Protein AF-A0A8T3RJN0-F1 (afdb_monomer)

pLDDT: mean 87.77, std 10.63, range [46.66, 97.25]

Sequence (116 aa):
MLMWTGLLFQIVLPLVIIIYTTYIFVVYPASFVFGVLLFIYSFYVLITVLFFLEYIVLVSERPREDLRFAWCLPLFPLLAFASRVWCGVAGLSEMLLKSHLDSSMAPWWVLRKTKF

Structure (mmCIF, N/CA/C/O backbone):
data_AF-A0A8T3RJN0-F1
#
_entry.id   AF-A0A8T3RJN0-F1
#
loop_
_atom_site.group_PDB
_atom_site.id
_atom_site.type_symbol
_atom_site.label_atom_id
_atom_site.label_alt_id
_atom_site.label_comp_id
_atom_site.label_asym_id
_atom_site.label_entity_id
_atom_site.label_seq_id
_atom_site.pdbx_PDB_ins_code
_atom_site.Cartn_x
_atom_site.Cartn_y
_atom_site.Cartn_z
_atom_site.occupancy
_atom_site.B_iso_or_equiv
_atom_site.auth_seq_id
_atom_site.auth_comp_id
_atom_site.auth_asym_id
_atom_site.auth_atom_id
_atom_site.pdbx_PDB_model_num
ATOM 1 N N . MET A 1 1 ? 10.505 -17.443 13.473 1.00 61.31 1 MET A N 1
ATOM 2 C CA . MET A 1 1 ? 9.551 -16.317 13.339 1.00 61.31 1 MET A CA 1
ATOM 3 C C . MET A 1 1 ? 10.198 -15.092 12.695 1.00 61.31 1 MET A C 1
ATOM 5 O O . MET A 1 1 ? 9.723 -14.699 11.644 1.00 61.31 1 MET A O 1
ATOM 9 N N . LEU A 1 2 ? 11.317 -14.566 13.215 1.00 69.94 2 LEU A N 1
ATOM 10 C CA . LEU A 1 2 ? 11.962 -13.335 12.713 1.00 69.94 2 LEU A CA 1
ATOM 11 C C . LEU A 1 2 ? 12.378 -13.368 11.224 1.00 69.94 2 LEU A C 1
ATOM 13 O O . LEU A 1 2 ? 12.174 -12.394 10.506 1.00 69.94 2 LEU A O 1
ATOM 17 N N . MET A 1 3 ? 12.888 -14.502 10.729 1.00 67.75 3 MET A N 1
ATOM 18 C CA . MET A 1 3 ? 13.204 -14.659 9.299 1.00 67.75 3 MET A CA 1
ATOM 19 C C . MET A 1 3 ? 11.960 -14.714 8.405 1.00 67.75 3 MET A C 1
ATOM 21 O O . MET A 1 3 ? 11.980 -14.198 7.295 1.00 67.75 3 MET A O 1
ATOM 25 N N . TRP A 1 4 ? 10.874 -15.322 8.885 1.00 64.38 4 TRP A N 1
ATOM 26 C CA . TRP A 1 4 ? 9.654 -15.479 8.100 1.00 64.38 4 TRP A CA 1
ATOM 27 C C . TRP A 1 4 ? 8.865 -14.170 8.082 1.00 64.38 4 TRP A C 1
ATOM 29 O O . TRP A 1 4 ? 8.777 -13.522 7.050 1.00 64.38 4 TRP A O 1
ATOM 39 N N . THR A 1 5 ? 8.361 -13.713 9.228 1.00 73.62 5 THR A N 1
ATOM 40 C CA . THR A 1 5 ? 7.481 -12.535 9.304 1.00 73.62 5 THR A CA 1
ATOM 41 C C . THR A 1 5 ? 8.222 -11.203 9.254 1.00 73.62 5 THR A C 1
ATOM 43 O O . THR A 1 5 ? 7.647 -10.210 8.819 1.00 73.62 5 THR A O 1
ATOM 46 N N . GLY A 1 6 ? 9.479 -11.165 9.698 1.00 70.50 6 GLY A N 1
ATOM 47 C CA . GLY A 1 6 ? 10.316 -9.971 9.630 1.00 70.50 6 GLY A CA 1
ATOM 48 C C . GLY A 1 6 ? 10.916 -9.818 8.239 1.00 70.50 6 GLY A C 1
ATOM 49 O O . GLY A 1 6 ? 10.448 -9.017 7.438 1.00 70.50 6 GLY A O 1
ATOM 50 N N . LEU A 1 7 ? 11.925 -10.630 7.923 1.00 75.94 7 LEU A N 1
ATOM 51 C CA . LEU A 1 7 ? 12.722 -10.450 6.706 1.00 75.94 7 LEU A CA 1
ATOM 52 C C . LEU A 1 7 ? 11.891 -10.580 5.413 1.00 75.94 7 LEU A C 1
ATOM 54 O O . LEU A 1 7 ? 11.906 -9.679 4.576 1.00 75.94 7 LEU A O 1
ATOM 58 N N . LEU A 1 8 ? 11.135 -11.670 5.239 1.00 76.81 8 LEU A N 1
ATOM 59 C CA . LEU A 1 8 ? 10.411 -11.903 3.980 1.00 76.81 8 LEU A CA 1
ATOM 60 C C . LEU A 1 8 ? 9.207 -10.962 3.819 1.00 76.81 8 LEU A C 1
ATOM 62 O O . LEU A 1 8 ? 9.046 -10.326 2.778 1.00 76.81 8 LEU A O 1
ATOM 66 N N . PHE A 1 9 ? 8.369 -10.824 4.848 1.00 77.44 9 PHE A N 1
ATOM 67 C CA . PHE A 1 9 ? 7.136 -10.039 4.721 1.00 77.44 9 PHE A CA 1
ATOM 68 C C . PHE A 1 9 ? 7.338 -8.519 4.812 1.00 77.44 9 PHE A C 1
ATOM 70 O O . PHE A 1 9 ? 6.512 -7.775 4.275 1.00 77.44 9 PHE A O 1
ATOM 77 N N . GLN A 1 10 ? 8.393 -8.040 5.482 1.00 80.56 10 GLN A 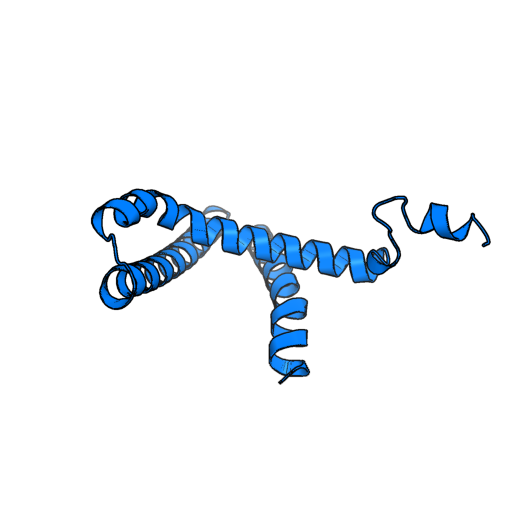N 1
ATOM 78 C CA . GLN A 1 10 ? 8.619 -6.598 5.663 1.00 80.56 10 GLN A CA 1
ATOM 79 C C . GLN A 1 10 ? 9.654 -6.027 4.695 1.00 80.56 10 GLN A C 1
ATOM 81 O O . GLN A 1 10 ? 9.539 -4.856 4.359 1.00 80.56 10 GLN A O 1
ATOM 86 N N . ILE A 1 11 ? 10.615 -6.825 4.210 1.00 82.25 11 ILE A N 1
ATOM 87 C CA . ILE A 1 11 ? 11.652 -6.343 3.279 1.00 82.25 11 ILE A CA 1
ATOM 88 C C . ILE A 1 11 ? 11.390 -6.852 1.860 1.00 82.25 11 ILE A C 1
ATOM 90 O O . ILE A 1 11 ? 11.322 -6.058 0.924 1.00 82.25 11 ILE A O 1
ATOM 94 N N . VAL A 1 12 ? 11.194 -8.162 1.679 1.00 87.81 12 VAL A N 1
ATOM 95 C CA . VAL A 1 12 ? 11.069 -8.744 0.330 1.00 87.81 12 VAL A CA 1
ATOM 96 C C . VAL A 1 12 ? 9.737 -8.377 -0.327 1.00 87.81 12 VAL A C 1
ATOM 98 O O . VAL A 1 12 ? 9.726 -7.930 -1.472 1.00 87.81 12 VAL A O 1
ATOM 101 N N . LEU A 1 13 ? 8.610 -8.510 0.381 1.00 89.56 13 LEU A N 1
ATOM 102 C CA . LEU A 1 13 ? 7.287 -8.240 -0.201 1.00 89.56 13 LE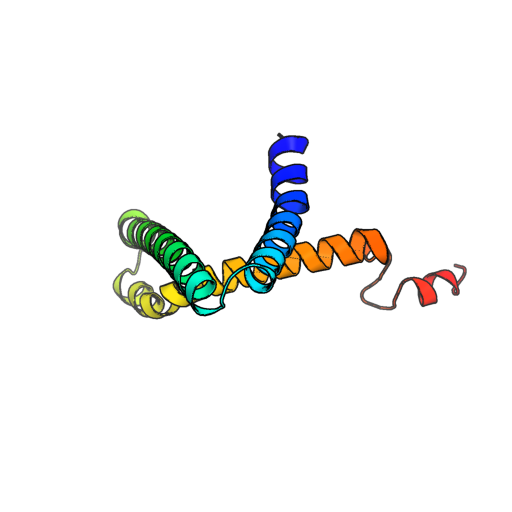U A CA 1
ATOM 103 C C . LEU A 1 13 ? 7.113 -6.817 -0.758 1.00 89.56 13 LEU A C 1
ATOM 105 O O . LEU A 1 13 ? 6.634 -6.706 -1.885 1.00 89.56 13 LEU A O 1
ATOM 109 N N . PRO A 1 14 ? 7.489 -5.730 -0.054 1.00 90.75 14 PRO A N 1
ATOM 110 C CA . PRO A 1 14 ? 7.392 -4.379 -0.613 1.00 90.75 14 PRO A CA 1
ATOM 111 C C . PRO A 1 14 ? 8.154 -4.207 -1.930 1.00 90.75 14 PRO A C 1
ATOM 113 O O . PRO A 1 14 ? 7.632 -3.602 -2.865 1.00 90.75 14 PRO A O 1
ATOM 116 N N . LEU A 1 15 ? 9.353 -4.789 -2.034 1.00 91.06 15 LEU A N 1
ATOM 117 C CA . LEU A 1 15 ? 10.155 -4.744 -3.258 1.00 91.06 15 LEU A CA 1
ATOM 118 C C . LEU A 1 15 ? 9.489 -5.528 -4.390 1.00 91.06 15 LEU A C 1
ATOM 120 O O . LEU A 1 15 ? 9.384 -5.025 -5.507 1.00 91.06 15 LEU A O 1
ATOM 124 N N . VAL A 1 16 ? 8.983 -6.729 -4.095 1.00 92.44 16 VAL A N 1
ATOM 125 C CA . VAL A 1 16 ? 8.247 -7.549 -5.069 1.00 92.44 16 VAL A CA 1
ATOM 126 C C . VAL A 1 16 ? 7.010 -6.812 -5.577 1.00 92.44 16 VAL A C 1
ATOM 128 O O . VAL A 1 16 ? 6.777 -6.796 -6.782 1.00 92.44 16 VAL A O 1
ATOM 131 N N . ILE A 1 17 ? 6.250 -6.159 -4.692 1.00 92.38 17 ILE A N 1
ATOM 132 C CA . ILE A 1 17 ? 5.063 -5.377 -5.063 1.00 92.38 17 ILE A CA 1
ATOM 133 C C . ILE A 1 17 ? 5.441 -4.257 -6.039 1.00 92.38 17 ILE A C 1
ATOM 135 O O . ILE A 1 17 ? 4.783 -4.111 -7.068 1.00 92.38 17 ILE A O 1
ATOM 139 N N . ILE A 1 18 ? 6.506 -3.498 -5.761 1.00 93.12 18 ILE A N 1
ATOM 140 C CA . ILE A 1 18 ? 6.961 -2.408 -6.639 1.00 93.12 18 ILE A CA 1
ATOM 141 C C . ILE A 1 18 ? 7.397 -2.951 -8.004 1.00 93.12 18 ILE A C 1
ATOM 143 O O . ILE A 1 18 ? 6.951 -2.444 -9.037 1.00 93.12 18 ILE A O 1
ATOM 147 N N . ILE A 1 19 ? 8.233 -3.994 -8.020 1.00 94.50 19 ILE A N 1
ATOM 148 C CA . ILE A 1 19 ? 8.769 -4.582 -9.256 1.00 94.50 19 ILE A CA 1
ATOM 149 C C . ILE A 1 19 ? 7.634 -5.152 -10.106 1.00 94.50 19 ILE A C 1
ATOM 151 O O . ILE A 1 19 ? 7.527 -4.818 -11.283 1.00 94.50 19 ILE A O 1
ATOM 155 N N . TYR A 1 20 ? 6.766 -5.972 -9.513 1.00 93.88 20 TYR A N 1
ATOM 156 C CA . TYR A 1 20 ? 5.654 -6.602 -10.220 1.00 93.88 20 TYR A CA 1
ATOM 157 C C . TYR A 1 20 ? 4.671 -5.567 -10.766 1.00 93.88 20 TYR A C 1
ATOM 159 O O . TYR A 1 20 ? 4.306 -5.635 -11.937 1.00 93.88 20 TYR A O 1
ATOM 167 N N . THR A 1 21 ? 4.287 -4.579 -9.949 1.00 92.88 21 THR A N 1
ATOM 168 C CA . THR A 1 21 ? 3.361 -3.524 -10.383 1.00 92.88 21 THR A CA 1
ATOM 169 C C . THR A 1 21 ? 3.960 -2.739 -11.547 1.00 92.88 21 THR A C 1
ATOM 171 O O . THR A 1 21 ? 3.295 -2.529 -12.554 1.00 92.88 21 THR A O 1
ATOM 174 N N . THR A 1 22 ? 5.241 -2.373 -11.471 1.00 94.56 22 THR A N 1
ATOM 175 C CA . THR A 1 22 ? 5.920 -1.674 -12.574 1.00 94.56 22 THR A CA 1
ATOM 176 C C . THR A 1 22 ? 5.990 -2.546 -13.830 1.00 94.56 22 THR A C 1
ATOM 178 O O . THR A 1 22 ? 5.704 -2.076 -14.928 1.00 94.56 22 THR A O 1
ATOM 181 N N . TYR A 1 23 ? 6.309 -3.832 -13.678 1.00 96.31 23 TYR A N 1
ATOM 182 C CA . TYR A 1 23 ? 6.419 -4.783 -14.784 1.00 96.31 23 TYR A CA 1
ATOM 183 C C . TYR A 1 23 ? 5.104 -4.945 -15.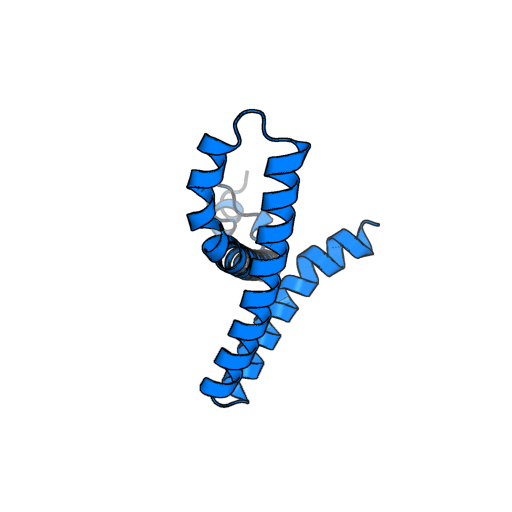556 1.00 96.31 23 TYR A C 1
ATOM 185 O O . TYR A 1 23 ? 5.105 -4.880 -16.786 1.00 96.31 23 TYR A O 1
ATOM 193 N N . ILE A 1 24 ? 3.969 -5.098 -14.864 1.00 95.56 24 ILE A N 1
ATOM 194 C CA . ILE A 1 24 ? 2.678 -5.279 -15.544 1.00 95.56 24 ILE A CA 1
ATOM 195 C C . ILE A 1 24 ? 2.248 -4.034 -16.328 1.00 95.56 24 ILE A C 1
ATOM 197 O O . ILE A 1 24 ? 1.649 -4.185 -17.389 1.00 95.56 24 ILE A O 1
ATOM 201 N N . PHE A 1 25 ? 2.606 -2.829 -15.869 1.00 94.88 25 PHE A N 1
ATOM 202 C CA . PHE A 1 25 ? 2.360 -1.584 -16.609 1.00 94.88 25 PHE A CA 1
ATOM 203 C C . PHE A 1 25 ? 3.207 -1.458 -17.883 1.00 94.88 25 PHE A C 1
ATOM 205 O O . PHE A 1 25 ? 2.796 -0.762 -18.808 1.00 94.88 25 PHE A O 1
ATOM 212 N N . VAL A 1 26 ? 4.369 -2.116 -17.945 1.00 96.31 26 VAL A N 1
ATOM 213 C CA . VAL A 1 26 ? 5.239 -2.119 -19.134 1.00 96.31 26 VAL A CA 1
ATOM 214 C C . VAL A 1 26 ? 4.795 -3.172 -20.153 1.00 96.31 26 VAL A C 1
ATOM 216 O O . VAL A 1 26 ? 4.877 -2.935 -21.354 1.00 96.31 26 VAL A O 1
ATOM 219 N N . VAL A 1 27 ? 4.341 -4.339 -19.687 1.00 97.25 27 VAL A N 1
ATOM 220 C CA . VAL A 1 27 ? 4.044 -5.492 -20.555 1.00 97.25 27 VAL A CA 1
ATOM 221 C C . VAL A 1 27 ? 2.615 -5.485 -21.096 1.00 97.25 27 VAL A C 1
ATOM 223 O O . VAL A 1 27 ? 2.389 -5.916 -22.226 1.00 97.25 27 VAL A O 1
ATOM 226 N N . TYR A 1 28 ? 1.645 -5.019 -20.309 1.00 96.25 28 TYR A N 1
ATOM 227 C CA . TYR A 1 28 ? 0.224 -5.120 -20.643 1.00 96.25 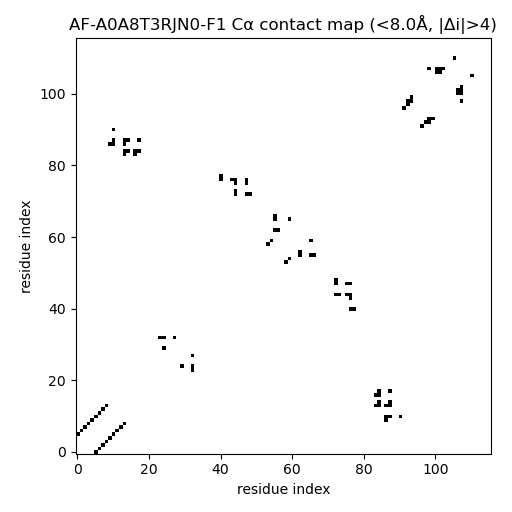28 TYR A CA 1
ATOM 228 C C . TYR A 1 28 ? -0.397 -3.752 -20.944 1.00 96.25 28 TYR A C 1
ATOM 230 O O . TYR A 1 28 ? 0.055 -2.732 -20.421 1.00 96.25 28 TYR A O 1
ATOM 238 N N . PRO A 1 29 ? -1.475 -3.700 -21.752 1.00 96.31 29 PRO A N 1
ATOM 239 C CA . PRO A 1 29 ? -2.200 -2.458 -21.980 1.00 96.31 29 PRO A CA 1
ATOM 240 C C . PRO A 1 29 ? -2.772 -1.914 -20.667 1.00 96.31 29 PRO A C 1
ATOM 242 O O . PRO A 1 29 ? -3.293 -2.665 -19.839 1.00 96.31 29 PRO A O 1
ATOM 245 N N . ALA A 1 30 ? -2.736 -0.589 -20.507 1.00 93.12 30 ALA A N 1
ATOM 246 C CA . ALA A 1 30 ? -3.138 0.077 -19.268 1.00 93.12 30 ALA A CA 1
ATOM 247 C C . ALA A 1 30 ? -4.566 -0.289 -18.823 1.00 93.12 30 ALA A C 1
ATOM 249 O O . ALA A 1 30 ? -4.809 -0.468 -17.634 1.00 93.12 30 ALA A O 1
ATOM 250 N N . SER A 1 31 ? -5.499 -0.468 -19.765 1.00 94.81 31 SER A N 1
ATOM 251 C CA . SER A 1 31 ? -6.881 -0.875 -19.472 1.00 94.81 31 SER A CA 1
ATOM 252 C C . SER A 1 31 ? -6.966 -2.222 -18.748 1.00 94.81 31 SER A C 1
ATOM 254 O O . SER A 1 31 ? -7.721 -2.354 -17.786 1.00 94.81 31 SER A O 1
ATOM 256 N N . PHE A 1 32 ? -6.161 -3.203 -19.164 1.00 95.69 32 PHE A N 1
ATOM 257 C CA . PHE A 1 32 ? -6.090 -4.507 -18.509 1.00 95.69 32 PHE A CA 1
ATOM 258 C C . PHE A 1 32 ? -5.516 -4.381 -17.095 1.00 95.69 32 PHE A C 1
ATOM 260 O O . PHE A 1 32 ? -6.089 -4.909 -16.143 1.00 95.69 32 PHE A O 1
ATOM 267 N N . VAL A 1 33 ? -4.428 -3.620 -16.942 1.00 96.44 33 VAL A N 1
ATOM 268 C CA . VAL A 1 33 ? -3.773 -3.403 -15.644 1.00 96.44 33 VAL A CA 1
ATOM 269 C C . VAL A 1 33 ? -4.718 -2.722 -14.653 1.00 96.44 33 VAL A C 1
ATOM 271 O O . VAL A 1 33 ? -4.848 -3.186 -13.522 1.00 96.44 33 VAL A O 1
ATOM 274 N N . PHE A 1 34 ? -5.440 -1.680 -15.073 1.00 95.88 34 PHE A N 1
ATOM 275 C CA . PHE A 1 34 ? -6.445 -1.032 -14.227 1.00 95.88 34 PHE A CA 1
ATOM 276 C C . PHE A 1 34 ? -7.574 -1.983 -13.825 1.00 95.88 34 PHE A C 1
ATOM 278 O O . PHE A 1 34 ? -8.011 -1.930 -12.680 1.00 95.88 34 PHE A O 1
ATOM 285 N N . GLY A 1 35 ? -8.013 -2.879 -14.715 1.00 97.00 35 GLY A N 1
ATOM 286 C CA . GLY A 1 35 ? -9.007 -3.903 -14.380 1.00 97.00 35 GLY A CA 1
ATOM 287 C C . GLY A 1 35 ? -8.526 -4.846 -13.275 1.00 97.00 35 GLY A C 1
ATOM 288 O O . GLY A 1 35 ? -9.240 -5.078 -12.300 1.00 97.00 35 GLY A O 1
ATOM 289 N N . VAL A 1 36 ? -7.286 -5.333 -13.382 1.00 95.75 36 VAL A N 1
ATOM 290 C CA . VAL A 1 36 ? -6.669 -6.195 -12.361 1.00 95.75 36 VAL A CA 1
ATOM 291 C C . VAL A 1 36 ? -6.492 -5.448 -11.037 1.00 95.75 36 VAL A C 1
ATOM 293 O O . VAL A 1 36 ? -6.860 -5.966 -9.985 1.00 95.75 36 VAL A O 1
ATOM 296 N N . LEU A 1 37 ? -5.977 -4.216 -11.070 1.00 94.56 37 LEU A N 1
ATOM 297 C CA . LEU A 1 37 ? -5.793 -3.403 -9.865 1.00 94.56 37 LEU A CA 1
ATOM 298 C C . LEU A 1 37 ? -7.122 -3.062 -9.191 1.00 94.56 37 LEU A C 1
ATOM 300 O O . LEU A 1 37 ? -7.201 -3.111 -7.967 1.00 94.56 37 LEU A O 1
ATOM 304 N N . LEU A 1 38 ? -8.171 -2.769 -9.963 1.00 96.00 38 LEU A N 1
ATOM 305 C CA . LEU A 1 38 ? -9.511 -2.515 -9.437 1.00 96.00 38 LEU A CA 1
ATOM 306 C C . LEU A 1 38 ? -10.100 -3.763 -8.771 1.00 96.00 38 LEU A C 1
ATOM 308 O O . LEU A 1 38 ? -10.722 -3.656 -7.716 1.00 96.00 38 LEU A O 1
ATOM 312 N N . PHE A 1 39 ? -9.882 -4.942 -9.357 1.00 96.56 39 PHE A N 1
ATOM 313 C CA . PHE A 1 39 ? -10.305 -6.214 -8.772 1.00 96.56 39 PHE A CA 1
ATOM 314 C C . PHE A 1 39 ? -9.585 -6.506 -7.448 1.00 96.56 39 PHE A C 1
ATOM 316 O O . PHE A 1 39 ? -10.212 -6.869 -6.456 1.00 96.56 39 PHE A O 1
ATOM 323 N N . ILE A 1 40 ? -8.269 -6.294 -7.398 1.00 95.38 40 ILE A N 1
ATOM 324 C CA . ILE A 1 40 ? -7.497 -6.438 -6.158 1.00 95.38 40 ILE A CA 1
ATOM 325 C C . ILE A 1 40 ? -7.973 -5.411 -5.122 1.00 95.38 40 ILE A C 1
ATOM 327 O O . ILE A 1 40 ? -8.210 -5.750 -3.963 1.00 95.38 40 ILE A O 1
ATOM 331 N N . TYR A 1 41 ? -8.156 -4.160 -5.538 1.00 95.62 41 TYR A N 1
ATOM 332 C CA . TYR A 1 41 ? -8.636 -3.079 -4.685 1.00 95.62 41 TYR A CA 1
ATOM 333 C C . TYR A 1 41 ? -9.996 -3.402 -4.057 1.00 95.62 41 TYR A C 1
ATOM 335 O O . TYR A 1 41 ? -10.142 -3.269 -2.843 1.00 95.62 41 TYR A O 1
ATOM 343 N N . SER A 1 42 ? -10.970 -3.875 -4.840 1.00 96.38 42 SER A N 1
ATOM 344 C CA . SER A 1 42 ? -12.304 -4.207 -4.327 1.00 96.38 42 SER A CA 1
ATOM 345 C C . SER A 1 42 ? -12.258 -5.328 -3.287 1.00 96.38 42 SER A C 1
ATOM 347 O O . SER A 1 42 ? -12.958 -5.252 -2.278 1.00 96.38 42 SER A O 1
ATOM 349 N N . PHE A 1 43 ? -11.375 -6.312 -3.467 1.00 97.06 43 PHE A N 1
ATOM 350 C CA . PHE A 1 43 ? -11.142 -7.365 -2.481 1.00 97.06 43 PHE A CA 1
ATOM 351 C C . PHE A 1 43 ? -10.589 -6.813 -1.157 1.00 97.06 43 PHE A C 1
ATOM 353 O O . PHE A 1 43 ? -11.087 -7.151 -0.083 1.00 97.06 43 PHE A O 1
ATOM 360 N N . TYR A 1 44 ? -9.609 -5.907 -1.208 1.00 95.81 44 TYR A N 1
ATOM 361 C CA . TYR A 1 44 ? -9.080 -5.264 0.001 1.00 95.81 44 TYR A CA 1
ATOM 362 C C . TYR A 1 44 ? -10.084 -4.318 0.667 1.00 95.81 44 TYR A C 1
ATOM 364 O O . TYR A 1 44 ? -10.121 -4.250 1.897 1.00 95.81 44 TYR A O 1
ATOM 372 N N . VAL A 1 45 ? -10.925 -3.621 -0.105 1.00 96.94 45 VAL A N 1
ATOM 373 C CA . VAL A 1 45 ? -12.049 -2.849 0.451 1.00 96.94 45 VAL A CA 1
ATOM 374 C C . VAL A 1 45 ? -13.004 -3.786 1.181 1.00 96.94 45 VAL A C 1
ATOM 376 O O . VAL A 1 45 ? -13.365 -3.500 2.317 1.00 96.94 45 VAL A O 1
ATOM 379 N N . LEU A 1 46 ? -13.364 -4.923 0.581 1.00 97.25 46 LEU A N 1
ATOM 380 C CA . LEU A 1 46 ? -14.258 -5.904 1.194 1.00 97.25 46 LEU A CA 1
ATOM 381 C C . LEU A 1 46 ? -13.708 -6.419 2.528 1.00 97.25 46 LEU A C 1
ATOM 383 O O . LEU A 1 46 ? -14.431 -6.413 3.519 1.00 97.25 46 LEU A O 1
ATOM 387 N N . ILE A 1 47 ? -12.426 -6.785 2.590 1.00 96.81 47 ILE A N 1
ATOM 388 C CA . ILE A 1 47 ? -11.782 -7.190 3.852 1.00 96.81 47 ILE A CA 1
ATOM 389 C C . ILE A 1 47 ? -11.820 -6.054 4.880 1.00 96.81 47 ILE A C 1
ATOM 391 O O . ILE A 1 47 ? -12.147 -6.278 6.042 1.00 96.81 47 ILE A O 1
ATOM 395 N N . THR A 1 48 ? -11.516 -4.827 4.454 1.00 96.06 48 THR A N 1
ATOM 396 C CA . THR A 1 48 ? -11.527 -3.655 5.342 1.00 96.06 48 THR A CA 1
ATOM 397 C C . THR A 1 48 ? -12.924 -3.399 5.906 1.00 96.06 48 THR A C 1
ATOM 399 O O . THR A 1 48 ? -13.067 -3.116 7.092 1.00 96.06 48 THR A O 1
ATOM 402 N N . VAL A 1 49 ? -13.962 -3.545 5.079 1.00 96.38 49 VAL A N 1
ATOM 403 C CA . VAL A 1 49 ? -15.365 -3.450 5.500 1.00 96.38 49 VAL A CA 1
ATOM 404 C C . VAL A 1 49 ? -15.695 -4.546 6.508 1.00 96.38 49 VAL A C 1
ATOM 406 O O . VAL A 1 49 ? -16.312 -4.246 7.523 1.00 96.38 49 VAL A O 1
ATOM 409 N N . LEU A 1 50 ? -15.264 -5.789 6.277 1.00 97.00 50 LEU A N 1
ATOM 410 C CA . LEU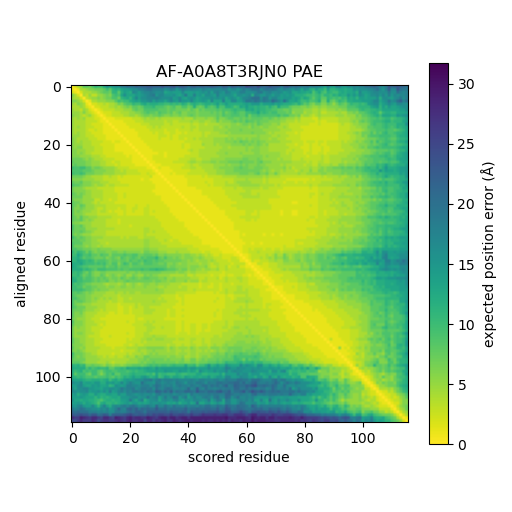 A 1 50 ? -15.494 -6.887 7.220 1.00 97.00 50 LEU A CA 1
ATOM 411 C C . LEU A 1 50 ? -14.869 -6.599 8.590 1.00 97.00 50 LEU A C 1
ATOM 413 O O . LEU A 1 50 ? -15.565 -6.701 9.596 1.00 97.00 50 LEU A O 1
ATOM 417 N N . PHE A 1 51 ? -13.608 -6.160 8.637 1.00 95.69 51 PHE A N 1
ATOM 418 C CA . PHE A 1 51 ? -12.961 -5.782 9.900 1.00 95.69 51 PHE A CA 1
ATOM 419 C C . PHE A 1 51 ? -13.614 -4.572 10.565 1.00 95.69 51 PHE A C 1
ATOM 421 O O . PHE A 1 51 ? -13.731 -4.521 11.787 1.00 95.69 51 PHE A O 1
ATOM 428 N N . PHE A 1 52 ? -14.074 -3.601 9.778 1.00 95.50 52 PHE A N 1
ATOM 429 C CA . PHE A 1 52 ? -14.803 -2.460 10.314 1.00 95.50 52 PHE A CA 1
ATOM 430 C C . PHE A 1 52 ? -16.149 -2.879 10.920 1.00 95.50 52 PHE A C 1
ATOM 432 O O . PHE A 1 52 ? -16.505 -2.415 11.998 1.00 95.50 52 PHE A O 1
ATOM 439 N N . LEU A 1 53 ? -16.879 -3.792 10.277 1.00 95.38 53 LEU A N 1
ATOM 440 C CA . LEU A 1 53 ? -18.122 -4.339 10.822 1.00 95.38 53 LEU A CA 1
ATOM 441 C C . LEU A 1 53 ? -17.873 -5.139 12.103 1.00 95.38 53 LEU A C 1
ATOM 443 O O . LEU A 1 53 ? -18.603 -4.963 13.074 1.00 95.38 53 LEU A O 1
ATOM 447 N N . GLU A 1 54 ? -16.831 -5.970 12.126 1.00 96.38 54 GLU A N 1
ATOM 448 C CA . GLU A 1 54 ? -16.419 -6.710 13.321 1.00 96.38 54 GLU A CA 1
ATOM 449 C C . GLU A 1 54 ? -16.120 -5.758 14.488 1.00 96.38 54 GLU A C 1
ATOM 451 O O . GLU A 1 54 ? -16.637 -5.945 15.590 1.00 96.38 54 GLU A O 1
ATOM 456 N N . TYR A 1 55 ? -15.377 -4.679 14.228 1.00 95.50 55 TYR A N 1
ATOM 457 C CA . TYR A 1 55 ? -15.112 -3.623 15.205 1.00 95.50 55 TYR A CA 1
ATOM 458 C C . TYR A 1 55 ? -16.400 -2.972 15.733 1.00 95.50 55 TYR A C 1
ATOM 460 O O . TYR A 1 55 ? -16.580 -2.851 16.946 1.00 95.50 55 TYR A O 1
ATOM 468 N N . ILE A 1 56 ? -17.320 -2.588 14.843 1.00 95.31 56 ILE A N 1
ATOM 469 C CA . ILE A 1 56 ? -18.581 -1.941 15.230 1.00 95.31 56 ILE A CA 1
ATOM 470 C C . ILE A 1 56 ? -19.453 -2.868 16.087 1.00 95.31 56 ILE A C 1
ATOM 472 O O . ILE A 1 56 ? -20.097 -2.397 17.021 1.00 95.31 56 ILE A O 1
ATOM 476 N N . VAL A 1 57 ? -19.490 -4.168 15.783 1.00 94.69 57 VAL A N 1
ATOM 477 C CA . VAL A 1 57 ? -20.355 -5.134 16.479 1.00 94.69 57 VAL A CA 1
ATOM 478 C C . VAL A 1 57 ? -19.768 -5.579 17.817 1.00 94.69 57 VAL A C 1
ATOM 480 O O . VAL A 1 57 ? -20.518 -5.741 18.778 1.00 94.69 57 VAL A O 1
ATOM 483 N N . LEU A 1 58 ? -18.455 -5.811 17.883 1.00 95.56 58 LEU A N 1
ATOM 484 C CA . LEU A 1 58 ? -17.824 -6.465 19.034 1.00 95.56 58 LEU A CA 1
ATOM 485 C C . LEU A 1 58 ? -17.119 -5.503 19.992 1.00 95.56 58 LEU A C 1
ATOM 487 O O . LEU A 1 58 ? -16.937 -5.852 21.156 1.00 95.56 58 LEU A O 1
ATOM 491 N N . VAL A 1 59 ? -16.688 -4.331 19.517 1.00 94.62 59 VAL A N 1
ATOM 492 C CA . VAL A 1 59 ? -15.766 -3.459 20.266 1.00 94.62 59 VAL A CA 1
ATOM 493 C C . VAL A 1 59 ? -16.326 -2.055 20.490 1.00 94.62 59 VAL A C 1
ATOM 495 O O . VAL A 1 59 ? -16.043 -1.452 21.522 1.00 94.62 59 VAL A O 1
ATOM 498 N N . SER A 1 60 ? -17.098 -1.506 19.550 1.00 93.25 60 SER A N 1
ATOM 499 C CA . SER A 1 60 ? -17.527 -0.105 19.624 1.00 93.25 60 SER A CA 1
ATOM 500 C C . SER A 1 60 ? -18.526 0.159 20.758 1.00 93.25 60 SER A C 1
ATOM 502 O O . SER A 1 60 ? -19.620 -0.400 20.805 1.00 93.25 60 SER A O 1
ATOM 504 N N . GLU A 1 61 ? -18.184 1.108 21.631 1.00 93.00 61 GLU A N 1
ATOM 505 C CA . GLU A 1 61 ? -19.099 1.670 22.634 1.00 93.00 61 GLU A CA 1
ATOM 506 C C . GLU A 1 61 ? -20.050 2.727 22.030 1.00 93.00 61 GLU A C 1
ATOM 508 O O . GLU A 1 61 ? -21.055 3.094 22.645 1.00 93.00 61 GLU A O 1
ATOM 513 N N . ARG A 1 62 ? -19.743 3.247 20.827 1.00 93.25 62 ARG A N 1
ATOM 514 C CA . ARG A 1 62 ? -20.450 4.367 20.169 1.00 93.25 62 ARG A CA 1
ATOM 515 C C . ARG A 1 62 ? -20.651 4.127 18.664 1.00 93.25 62 ARG A C 1
ATOM 517 O O . ARG A 1 62 ? -20.223 4.935 17.835 1.00 93.25 62 ARG A O 1
ATOM 524 N N . PRO A 1 63 ? -21.412 3.091 18.272 1.00 89.69 63 PRO A N 1
ATOM 525 C CA . PRO A 1 63 ? -21.482 2.641 16.879 1.00 89.69 63 PRO A CA 1
ATOM 526 C C . PRO A 1 63 ? -21.991 3.718 15.908 1.00 89.69 63 PRO A C 1
ATOM 528 O O . PRO A 1 63 ? -21.573 3.776 14.756 1.00 89.69 63 PRO A O 1
ATOM 531 N N . ARG A 1 64 ? -22.879 4.617 16.353 1.00 89.88 64 ARG A N 1
ATOM 532 C CA . ARG A 1 64 ? -23.433 5.691 15.506 1.00 89.88 64 ARG A CA 1
ATOM 533 C C . ARG A 1 64 ? -22.418 6.777 15.152 1.00 89.88 64 ARG A C 1
ATOM 535 O O . ARG A 1 64 ? -22.525 7.369 14.080 1.00 89.88 64 ARG A O 1
ATOM 542 N N . GLU A 1 65 ? -21.493 7.076 16.059 1.00 92.31 65 GLU A N 1
ATOM 543 C CA . GLU A 1 65 ? -20.429 8.052 15.811 1.00 92.31 65 GLU A CA 1
ATOM 544 C C . GLU A 1 65 ? -19.372 7.430 14.899 1.00 92.31 65 GLU A C 1
ATOM 546 O O . GLU A 1 65 ? -19.002 8.040 13.897 1.00 92.31 65 GLU A O 1
ATOM 551 N N . ASP A 1 66 ? -18.996 6.179 15.167 1.00 90.94 66 ASP A N 1
ATOM 552 C CA . ASP A 1 66 ? -17.963 5.465 14.414 1.00 90.94 66 ASP A CA 1
ATOM 553 C C . ASP A 1 66 ? -18.371 5.180 12.962 1.00 90.94 66 ASP A C 1
ATOM 555 O O . ASP A 1 66 ? -17.552 5.286 12.047 1.00 90.94 66 ASP A O 1
ATOM 559 N N . LEU A 1 67 ? -19.659 4.919 12.706 1.00 93.25 67 LEU A N 1
ATOM 560 C CA . LEU A 1 67 ? -20.195 4.751 11.348 1.00 93.25 67 LEU A CA 1
ATOM 561 C C . LEU A 1 67 ? -19.979 5.978 10.449 1.00 93.25 67 LEU A C 1
ATOM 563 O O . LEU A 1 67 ? -19.950 5.833 9.226 1.00 93.25 67 LEU A O 1
ATOM 567 N N . ARG A 1 68 ? -19.771 7.178 11.010 1.00 93.56 68 ARG A N 1
ATOM 568 C CA . ARG A 1 68 ? -19.436 8.374 10.213 1.00 93.56 68 ARG A CA 1
ATOM 569 C C . ARG A 1 68 ? -18.094 8.228 9.494 1.00 93.56 68 ARG A C 1
ATOM 571 O O . ARG A 1 68 ? -17.906 8.833 8.442 1.00 93.56 68 ARG A O 1
ATOM 578 N N . PHE A 1 69 ? -17.195 7.391 10.009 1.00 91.75 69 PHE A N 1
ATOM 579 C CA . PHE A 1 69 ? -15.905 7.099 9.385 1.00 91.75 69 PHE A CA 1
ATOM 580 C C . PHE A 1 69 ? -15.981 6.033 8.287 1.00 91.75 69 PHE A C 1
ATOM 582 O O . PHE A 1 69 ? -14.973 5.775 7.631 1.00 91.75 69 PHE A O 1
ATOM 589 N N . ALA A 1 70 ? -17.159 5.464 8.006 1.00 92.81 70 ALA A N 1
ATOM 590 C CA . ALA A 1 70 ? -17.325 4.494 6.923 1.00 92.81 70 ALA A CA 1
ATOM 591 C C . ALA A 1 70 ? -16.930 5.068 5.546 1.00 92.81 70 ALA A C 1
ATOM 593 O O . ALA A 1 70 ? -16.447 4.338 4.681 1.00 92.81 70 ALA A O 1
ATOM 594 N N . TRP A 1 71 ? -17.050 6.387 5.348 1.00 92.94 71 TRP A N 1
ATOM 595 C CA . TRP A 1 71 ? -16.582 7.058 4.128 1.00 92.94 71 TRP A CA 1
ATOM 596 C C . TRP A 1 71 ? -15.063 6.941 3.911 1.00 92.94 71 TRP A C 1
ATOM 598 O O . TRP A 1 71 ? -14.593 7.022 2.780 1.00 92.94 71 TRP A O 1
ATOM 608 N N . CYS A 1 72 ? -14.282 6.708 4.968 1.00 93.56 72 CYS A N 1
ATOM 609 C CA . CYS A 1 72 ? -12.838 6.518 4.865 1.00 93.56 72 CYS A CA 1
ATOM 610 C C . CYS A 1 72 ? -12.451 5.101 4.414 1.00 93.56 72 CYS A C 1
ATOM 612 O O . CYS A 1 72 ? -11.311 4.895 4.005 1.00 93.56 72 CYS A O 1
ATOM 614 N N . LEU A 1 73 ? -13.363 4.120 4.446 1.00 93.62 73 LEU A N 1
ATOM 615 C CA . LEU A 1 73 ? -13.066 2.718 4.105 1.00 93.62 73 LEU A CA 1
ATOM 616 C C . LEU A 1 73 ? -12.448 2.537 2.706 1.00 93.62 73 LEU A C 1
ATOM 618 O O . LEU A 1 73 ? -11.464 1.806 2.597 1.00 93.62 73 LEU A O 1
ATOM 622 N N . PRO A 1 74 ? -12.912 3.228 1.647 1.00 92.69 74 PRO A N 1
ATOM 623 C CA . PRO A 1 74 ? -12.291 3.140 0.326 1.00 92.69 74 PRO A CA 1
ATOM 624 C C . PRO A 1 74 ? -10.865 3.720 0.274 1.00 92.69 74 PRO A C 1
ATOM 626 O O . PRO A 1 74 ? -10.068 3.321 -0.577 1.00 92.69 74 PRO A O 1
ATOM 629 N N . LEU A 1 75 ? -10.514 4.648 1.172 1.00 95.06 75 LEU A N 1
ATOM 630 C CA . LEU A 1 75 ? -9.174 5.244 1.238 1.00 95.06 75 LEU A CA 1
ATOM 631 C C . LEU A 1 75 ? -8.149 4.296 1.872 1.00 95.06 75 LEU A C 1
ATOM 633 O O . LEU A 1 75 ? -6.971 4.352 1.517 1.00 95.06 75 LEU A O 1
ATOM 637 N N . PHE A 1 76 ? -8.572 3.403 2.770 1.00 93.44 76 PHE A N 1
ATOM 638 C CA . PHE A 1 76 ? -7.660 2.515 3.497 1.00 93.44 76 PHE A CA 1
ATOM 639 C C . PHE A 1 76 ? -6.807 1.624 2.581 1.00 93.44 76 PHE A C 1
ATOM 641 O O . PHE A 1 76 ? -5.588 1.628 2.757 1.00 93.44 76 PHE A O 1
ATOM 648 N N . PRO A 1 77 ? -7.353 0.912 1.575 1.00 93.38 77 PRO A N 1
ATOM 649 C CA . PRO A 1 77 ? -6.528 0.096 0.682 1.00 93.38 77 PRO A CA 1
ATOM 650 C C . PRO A 1 77 ? -5.533 0.910 -0.153 1.00 93.38 77 PRO A C 1
ATOM 652 O O . PRO A 1 77 ? -4.426 0.439 -0.408 1.00 93.38 77 PRO A O 1
ATOM 655 N N . LEU A 1 78 ? -5.884 2.146 -0.534 1.00 93.69 78 LEU A N 1
ATOM 656 C CA . LEU A 1 78 ? -4.969 3.045 -1.248 1.00 93.69 78 LEU A CA 1
ATOM 657 C C . LEU A 1 78 ? -3.796 3.456 -0.356 1.00 93.69 78 LEU A C 1
ATOM 659 O O . LEU A 1 78 ? -2.642 3.373 -0.771 1.00 93.69 78 LEU A O 1
ATOM 663 N N . LEU A 1 79 ? -4.080 3.848 0.888 1.00 94.44 79 LEU A N 1
ATOM 664 C CA . LEU A 1 79 ? -3.052 4.193 1.872 1.00 94.44 79 LEU A CA 1
ATOM 665 C C . LEU A 1 79 ? -2.208 2.973 2.265 1.00 94.44 79 LEU A C 1
ATOM 667 O O . LEU A 1 79 ? -0.994 3.082 2.445 1.00 94.44 79 LEU A O 1
ATOM 671 N N . ALA A 1 80 ? -2.816 1.789 2.343 1.00 92.38 80 ALA A N 1
ATOM 672 C CA . ALA A 1 80 ? -2.105 0.538 2.576 1.00 92.38 80 ALA A CA 1
ATOM 673 C C . ALA A 1 80 ? -1.144 0.225 1.420 1.00 92.38 80 ALA A C 1
ATOM 675 O O . ALA A 1 80 ? 0.000 -0.147 1.659 1.00 92.38 80 ALA A O 1
ATOM 676 N N . PHE A 1 81 ? -1.552 0.442 0.170 1.00 93.38 81 PHE A N 1
ATOM 677 C CA . PHE A 1 81 ? -0.654 0.292 -0.973 1.00 93.38 81 PHE A CA 1
ATOM 678 C C . PHE A 1 81 ? 0.461 1.349 -0.972 1.00 93.38 81 PHE A C 1
ATOM 680 O O . PHE A 1 81 ? 1.635 1.005 -1.103 1.00 93.38 81 PHE A O 1
ATOM 687 N N . ALA A 1 82 ? 0.123 2.622 -0.749 1.00 94.25 82 ALA A N 1
ATOM 688 C CA . ALA A 1 82 ? 1.097 3.711 -0.687 1.00 94.25 82 ALA A CA 1
ATOM 689 C C . ALA A 1 82 ? 2.143 3.487 0.415 1.00 94.25 82 ALA A C 1
ATOM 691 O O . ALA A 1 82 ? 3.335 3.673 0.180 1.00 94.25 82 ALA A O 1
ATOM 692 N N . SER A 1 83 ? 1.721 3.016 1.592 1.00 92.38 83 SER A N 1
ATOM 693 C CA . SER A 1 83 ? 2.645 2.675 2.677 1.00 92.38 83 SER A CA 1
ATOM 694 C C . SER A 1 83 ? 3.554 1.500 2.313 1.00 92.38 83 SER A C 1
ATOM 696 O O . SER A 1 83 ? 4.738 1.541 2.634 1.00 92.38 83 SER A O 1
ATOM 698 N N . ARG A 1 84 ? 3.072 0.498 1.562 1.00 91.81 84 ARG A N 1
ATOM 699 C CA . ARG A 1 84 ? 3.927 -0.586 1.039 1.00 91.81 84 ARG A CA 1
ATOM 700 C C . ARG A 1 84 ? 4.967 -0.077 0.051 1.00 91.81 84 ARG A C 1
ATOM 702 O O . ARG A 1 84 ? 6.125 -0.472 0.157 1.00 91.81 84 ARG A O 1
ATOM 709 N N . VAL A 1 85 ? 4.590 0.816 -0.862 1.00 92.88 85 VAL A N 1
ATOM 710 C CA . VAL A 1 85 ? 5.547 1.452 -1.780 1.00 92.88 85 VAL A CA 1
ATOM 711 C C . VAL A 1 85 ? 6.581 2.255 -0.992 1.00 92.88 85 VAL A C 1
ATOM 713 O O . VAL A 1 85 ? 7.779 2.101 -1.222 1.00 92.88 85 VAL A O 1
ATOM 716 N N . TRP A 1 86 ? 6.141 3.042 -0.009 1.00 93.19 86 TRP A N 1
ATOM 717 C CA . TRP A 1 86 ? 7.036 3.815 0.850 1.00 93.19 86 TRP A CA 1
ATOM 718 C C . TRP A 1 86 ? 8.010 2.929 1.633 1.00 93.19 86 TRP A C 1
ATOM 720 O O . TRP A 1 86 ? 9.204 3.211 1.656 1.00 93.19 86 TRP A O 1
ATOM 730 N N . CYS A 1 87 ? 7.542 1.814 2.203 1.00 91.12 87 CYS A N 1
ATOM 731 C CA . CYS A 1 87 ? 8.408 0.830 2.853 1.00 91.12 87 CYS A CA 1
ATOM 732 C C . CYS A 1 87 ? 9.466 0.270 1.896 1.00 91.12 87 CYS A C 1
ATOM 734 O O . CYS A 1 87 ? 10.620 0.126 2.287 1.00 91.12 87 CYS A O 1
ATOM 736 N N . GLY A 1 88 ? 9.099 -0.026 0.645 1.00 90.81 88 GLY A N 1
ATOM 737 C CA . GLY A 1 88 ? 10.060 -0.487 -0.357 1.00 90.81 88 GLY A CA 1
ATOM 738 C C . GLY A 1 88 ? 11.103 0.579 -0.700 1.00 90.81 88 GLY A C 1
ATOM 739 O O . GLY A 1 88 ? 12.290 0.271 -0.754 1.00 90.81 88 GLY A O 1
ATOM 740 N N . VAL A 1 89 ? 10.690 1.841 -0.856 1.00 90.25 89 VAL A N 1
ATOM 741 C CA . VAL A 1 89 ? 11.605 2.971 -1.104 1.00 90.25 89 VAL A CA 1
ATOM 742 C C . VAL A 1 89 ? 12.553 3.192 0.073 1.00 90.25 89 VAL A C 1
ATOM 744 O O . VAL A 1 89 ? 13.757 3.312 -0.139 1.00 90.25 89 VAL A O 1
ATOM 747 N N . ALA A 1 90 ? 12.041 3.198 1.305 1.00 88.06 90 ALA A N 1
ATOM 748 C CA . ALA A 1 90 ? 12.858 3.321 2.510 1.00 88.06 90 ALA A CA 1
ATOM 749 C C . ALA A 1 90 ? 13.830 2.139 2.658 1.00 88.06 90 ALA A C 1
ATOM 751 O O . ALA A 1 90 ? 14.994 2.333 2.986 1.00 88.06 90 ALA A O 1
ATOM 752 N N . GLY A 1 91 ? 13.388 0.918 2.339 1.00 87.50 91 GLY A N 1
ATOM 753 C CA . GLY A 1 91 ? 14.261 -0.256 2.299 1.00 87.50 91 GLY A CA 1
ATOM 754 C C . GLY A 1 91 ? 15.386 -0.119 1.269 1.00 87.50 91 GLY A C 1
ATOM 755 O O . GLY A 1 91 ? 16.536 -0.432 1.564 1.00 87.50 91 GLY A O 1
ATOM 756 N N . LEU A 1 92 ? 15.093 0.409 0.077 1.00 88.38 92 LEU A N 1
ATOM 757 C CA . LEU A 1 92 ? 16.117 0.677 -0.938 1.00 88.38 92 LEU A CA 1
ATOM 758 C C . LEU A 1 92 ? 17.075 1.795 -0.519 1.00 88.38 92 LEU A C 1
ATOM 760 O O . LEU A 1 92 ? 18.279 1.660 -0.740 1.00 88.38 92 LEU A O 1
ATOM 764 N N . SER A 1 93 ? 16.581 2.882 0.084 1.00 86.31 93 SER A N 1
ATOM 765 C CA . SER A 1 93 ? 17.456 3.957 0.571 1.00 86.31 93 SER A CA 1
ATOM 766 C C . SER A 1 93 ? 18.370 3.452 1.683 1.00 86.31 93 SER A C 1
ATOM 768 O O . SER A 1 93 ? 19.552 3.781 1.708 1.00 86.31 93 SER A O 1
ATOM 770 N N . GLU A 1 94 ? 17.870 2.579 2.549 1.00 86.19 94 GLU A N 1
ATOM 771 C CA . GLU A 1 94 ? 18.660 1.947 3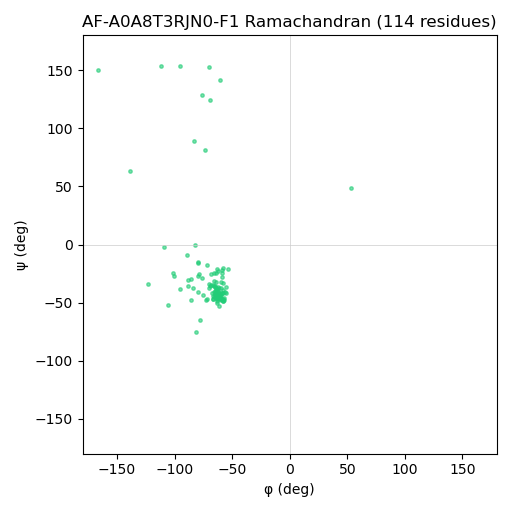.592 1.00 86.19 94 GLU A CA 1
ATOM 772 C C . GLU A 1 94 ? 19.796 1.095 3.007 1.00 86.19 94 GLU A C 1
ATOM 774 O O . GLU A 1 94 ? 20.957 1.243 3.397 1.00 86.19 94 GLU A O 1
ATOM 779 N N . MET A 1 95 ? 19.492 0.273 1.999 1.00 84.75 95 MET A N 1
ATOM 780 C CA . MET A 1 95 ? 20.473 -0.601 1.344 1.00 84.75 95 MET A CA 1
ATOM 781 C C . MET A 1 95 ? 21.505 0.164 0.500 1.00 84.75 95 MET A C 1
ATOM 783 O O . MET A 1 95 ? 22.671 -0.227 0.461 1.00 84.75 95 MET A O 1
ATOM 787 N N . LEU A 1 96 ? 21.093 1.233 -0.190 1.00 86.00 96 LEU A N 1
ATOM 788 C CA . LEU A 1 96 ? 21.936 1.952 -1.156 1.00 86.00 96 LEU A CA 1
ATOM 789 C C . LEU A 1 96 ? 22.642 3.173 -0.559 1.00 86.00 96 LEU A C 1
ATOM 791 O O . LEU A 1 96 ? 23.789 3.455 -0.903 1.00 86.00 96 LEU A O 1
ATOM 795 N N . LEU A 1 97 ? 21.961 3.913 0.315 1.00 81.12 97 LEU A N 1
ATOM 796 C CA . LEU A 1 97 ? 22.405 5.211 0.832 1.00 81.12 97 LEU A CA 1
ATOM 797 C C . LEU A 1 97 ? 22.817 5.158 2.307 1.00 81.12 97 LEU A C 1
ATOM 799 O O . LEU A 1 97 ? 23.302 6.168 2.811 1.00 81.12 97 LEU A O 1
ATOM 803 N N . LYS A 1 98 ? 22.698 3.994 2.969 1.00 79.38 98 LYS A N 1
ATOM 804 C CA . LYS A 1 98 ? 22.977 3.804 4.405 1.00 79.38 98 LYS A CA 1
ATOM 805 C C . LYS A 1 98 ? 22.199 4.799 5.266 1.00 79.38 98 LYS A C 1
ATOM 807 O O . LYS A 1 98 ? 22.773 5.463 6.126 1.00 79.38 98 LYS A O 1
ATOM 812 N N . SER A 1 99 ? 20.900 4.909 5.001 1.00 74.50 99 SER A N 1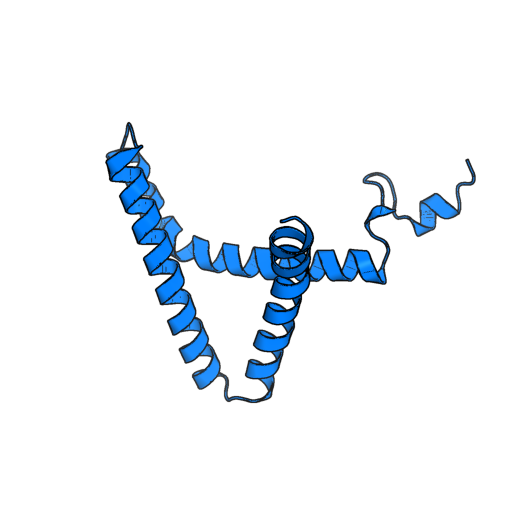
ATOM 813 C CA . SER A 1 99 ? 20.035 5.909 5.630 1.00 74.50 99 SER A CA 1
ATOM 814 C C . SER A 1 99 ? 19.993 5.804 7.163 1.00 74.50 99 SER A C 1
ATOM 816 O O . SER A 1 99 ? 19.822 6.816 7.829 1.00 74.50 99 SER A O 1
ATOM 818 N N . HIS A 1 100 ? 20.270 4.635 7.749 1.00 78.69 100 HIS A N 1
ATOM 819 C CA . HIS A 1 100 ? 20.466 4.460 9.195 1.00 78.69 100 HIS A CA 1
ATOM 820 C C . HIS A 1 100 ? 21.595 5.309 9.792 1.00 78.69 100 HIS A C 1
ATOM 822 O O . HIS A 1 100 ? 21.640 5.494 11.007 1.00 78.69 100 HIS A O 1
ATOM 828 N N . LEU A 1 101 ? 22.536 5.780 8.970 1.00 76.19 101 LEU A N 1
ATOM 829 C CA . LEU A 1 101 ? 23.623 6.666 9.388 1.00 76.19 101 LEU A CA 1
ATOM 830 C C . LEU A 1 101 ? 23.240 8.148 9.294 1.00 76.19 101 LEU A C 1
ATOM 832 O O . LEU A 1 101 ? 24.011 8.997 9.748 1.00 76.19 101 LEU A O 1
ATOM 836 N N . ASP A 1 102 ? 22.093 8.472 8.695 1.00 75.75 102 ASP A N 1
ATOM 837 C CA . ASP A 1 102 ? 21.563 9.830 8.683 1.00 75.75 102 ASP A CA 1
ATOM 838 C C . ASP A 1 102 ? 20.944 10.147 10.050 1.00 75.75 102 ASP A C 1
ATOM 840 O O . ASP A 1 102 ? 20.109 9.409 10.571 1.00 75.75 102 ASP A O 1
ATOM 844 N N . SER A 1 103 ? 21.348 11.271 10.643 1.00 76.25 103 SER A N 1
ATOM 845 C CA . SER A 1 103 ? 20.697 11.811 11.839 1.00 76.25 103 SER A CA 1
ATOM 846 C C . SER A 1 103 ? 19.662 12.850 11.430 1.00 76.25 103 SER A C 1
ATOM 848 O O . SER A 1 103 ? 19.847 13.558 10.439 1.00 76.25 103 SER A O 1
ATOM 850 N N . SER A 1 104 ? 18.630 13.046 12.254 1.00 72.56 104 SER A N 1
ATOM 851 C CA . SER A 1 104 ? 17.673 14.150 12.095 1.00 72.56 104 SER A CA 1
ATOM 852 C C . SER A 1 104 ? 18.347 15.529 12.018 1.00 72.56 104 SER A C 1
ATOM 854 O O . SER A 1 104 ? 17.745 16.472 11.515 1.00 72.56 104 SER A O 1
ATOM 856 N N . MET A 1 105 ? 19.584 15.660 12.517 1.00 77.19 105 MET A N 1
ATOM 857 C CA . MET A 1 105 ? 20.363 16.902 12.476 1.00 77.19 105 MET A CA 1
ATOM 858 C C . MET A 1 105 ? 21.207 17.089 11.205 1.00 77.19 105 MET A C 1
ATOM 860 O O . MET A 1 105 ? 21.446 18.232 10.823 1.00 77.19 105 MET A O 1
ATOM 864 N N . ALA A 1 106 ? 21.691 16.023 10.560 1.00 74.62 106 ALA A N 1
ATOM 865 C CA . ALA A 1 106 ? 22.514 16.128 9.351 1.00 74.62 106 ALA A CA 1
ATOM 866 C C . ALA A 1 106 ? 22.671 14.773 8.630 1.00 74.62 106 ALA A C 1
ATOM 868 O O . ALA A 1 106 ? 22.728 13.732 9.291 1.00 74.62 106 ALA A O 1
ATOM 869 N N . PRO A 1 107 ? 22.834 14.777 7.292 1.00 75.31 107 PRO A N 1
ATOM 870 C CA . PRO A 1 107 ? 23.091 13.565 6.523 1.00 75.31 107 PRO A CA 1
ATOM 871 C C . PRO A 1 107 ? 24.492 12.987 6.779 1.00 75.31 107 PRO A C 1
ATOM 873 O O . PRO A 1 107 ? 25.457 13.708 7.068 1.00 75.31 107 PRO A O 1
ATOM 876 N N . TRP A 1 108 ? 24.631 11.675 6.607 1.00 74.06 108 TRP A N 1
ATOM 877 C CA . TRP A 1 108 ? 25.805 10.880 6.975 1.00 74.06 108 TRP A CA 1
ATOM 878 C C . TRP A 1 108 ? 27.095 11.365 6.307 1.00 74.06 108 TRP A C 1
ATOM 880 O O . TRP A 1 108 ? 28.175 11.312 6.898 1.00 74.06 108 TRP A O 1
ATOM 890 N N . TRP A 1 109 ? 27.018 11.885 5.075 1.00 73.88 109 TRP A N 1
ATOM 891 C CA . TRP A 1 109 ? 28.195 12.388 4.364 1.00 73.88 109 TRP A CA 1
ATOM 892 C C . TRP A 1 109 ? 28.740 13.704 4.934 1.00 73.88 109 TRP A C 1
ATOM 894 O O . TRP A 1 109 ? 29.879 14.062 4.611 1.00 73.88 109 TRP A O 1
ATOM 904 N N . VAL A 1 110 ? 27.941 14.424 5.733 1.00 77.00 110 VAL A N 1
ATOM 905 C CA . VAL A 1 110 ? 28.357 15.595 6.520 1.00 77.00 110 VAL A CA 1
ATOM 906 C C . VAL A 1 110 ? 28.923 15.115 7.851 1.00 77.00 110 VAL A C 1
ATOM 908 O O . VAL A 1 110 ? 30.042 15.492 8.191 1.00 77.00 110 VAL A O 1
ATOM 911 N N . LEU A 1 111 ? 28.218 14.207 8.534 1.00 70.50 111 LEU A N 1
ATOM 912 C CA . LEU A 1 111 ? 28.645 13.647 9.821 1.00 70.50 111 LEU A CA 1
ATOM 913 C C . LEU A 1 111 ? 29.993 12.918 9.736 1.00 70.50 111 LEU A C 1
ATOM 915 O O . LEU A 1 111 ? 30.837 13.080 10.608 1.00 70.50 111 LEU A O 1
ATOM 919 N N . ARG A 1 112 ? 30.269 12.199 8.640 1.00 68.69 112 ARG A N 1
ATOM 920 C CA . ARG A 1 112 ? 31.574 11.539 8.428 1.00 68.69 112 ARG A CA 1
ATOM 921 C C . ARG A 1 112 ? 32.753 12.513 8.318 1.00 68.69 112 ARG A C 1
ATOM 923 O O . ARG A 1 112 ? 33.897 12.085 8.436 1.00 68.69 112 ARG A O 1
ATOM 930 N N . LYS A 1 113 ? 32.502 13.789 7.988 1.00 67.88 113 LYS A N 1
ATOM 931 C CA . LYS A 1 113 ? 33.552 14.817 7.862 1.00 67.88 113 LYS A CA 1
ATOM 932 C C . LYS A 1 113 ? 33.868 15.461 9.208 1.00 67.88 113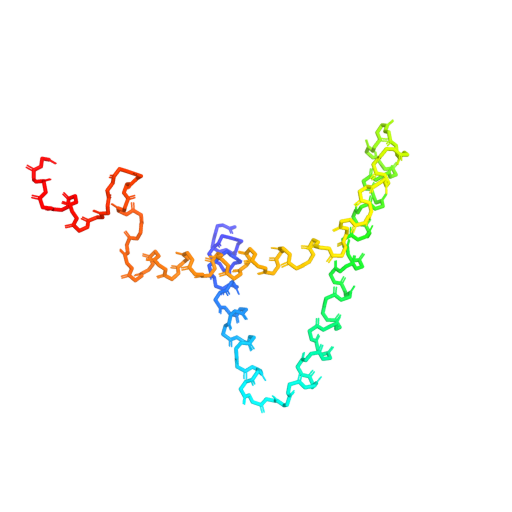 LYS A C 1
ATOM 934 O O . LYS A 1 113 ? 34.998 15.891 9.422 1.00 67.88 113 LYS A O 1
ATOM 939 N N . THR A 1 114 ? 32.891 15.522 10.106 1.00 63.66 114 THR A N 1
ATOM 940 C CA . THR A 1 114 ? 33.069 15.996 11.477 1.00 63.66 114 THR A CA 1
ATOM 941 C C . THR A 1 114 ? 33.598 14.846 12.321 1.00 63.66 114 THR A C 1
ATOM 943 O O . THR A 1 114 ? 32.848 14.043 12.858 1.00 63.66 114 THR A O 1
ATOM 946 N N . LYS A 1 115 ? 34.926 14.738 12.353 1.00 46.66 115 LYS A N 1
ATOM 947 C CA . LYS A 1 115 ? 35.687 13.754 13.119 1.00 46.66 115 LYS A CA 1
ATOM 948 C C . LYS A 1 115 ? 35.647 14.128 14.611 1.00 46.66 115 LYS A C 1
ATOM 950 O O . LYS A 1 115 ? 36.579 14.759 15.100 1.00 46.66 115 LYS A O 1
ATOM 955 N N . PHE A 1 116 ? 34.561 13.776 15.289 1.00 50.25 116 PHE A N 1
ATOM 956 C CA . PHE A 1 116 ? 34.517 13.572 16.738 1.00 50.25 116 PHE A CA 1
ATOM 957 C C . PHE A 1 116 ? 33.865 12.221 17.004 1.00 50.25 116 PHE A C 1
ATOM 959 O O . PHE A 1 116 ? 32.821 11.952 16.370 1.00 50.25 116 PHE A O 1
#

Mean predicted aligned error: 7.01 Å

Radius of gyration: 19.93 Å; Cα contacts (8 Å, |Δi|>4): 57; chains: 1; bounding box: 59×33×45 Å

Foldseek 3Di:
DCCPCPVCVQAVVLQCLVVVLVVCPVPDDPVVSVVVVVVVLVVQLVVLVVVLVVCLVPPDPCNPVSVVCNVCSSVVVVVVNVVSNVSNVVSVCCVPVVCVCQDPVGGNVVVVVPDD

Secondary structure (DSSP, 8-state):
-IIIIIIIIIIIHHHHHHHHHHHHHHHS-HHHHHHHHHHHHHHHHHHHHHHHHHHHHHT-S-HHHHGGGGGGTTHHHHHHHHHHHHHHHHHHHHHHH-GGG-BTTB-HHHHTTS--

Solvent-accessible surface area (backbone atoms only — not comparable to full-atom values): 6553 Å² total; per-residue (Å²): 105,63,66,57,65,42,49,44,60,62,53,47,45,25,43,50,51,50,53,52,58,53,48,47,62,73,76,41,62,62,72,61,49,51,51,53,51,50,54,54,48,51,54,46,33,50,53,51,50,52,54,49,50,50,40,45,75,76,66,48,92,51,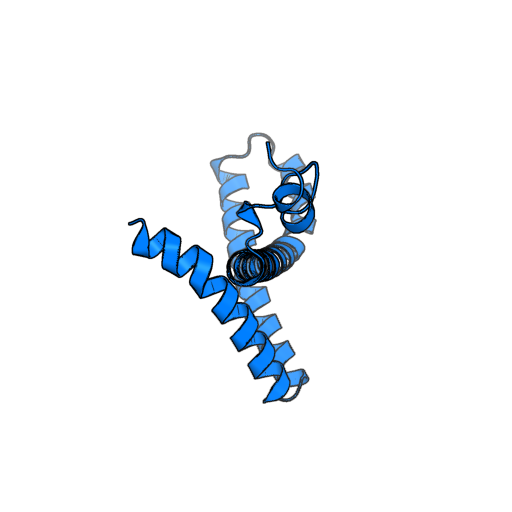50,79,67,58,56,68,54,56,78,49,48,75,51,48,51,55,52,54,50,51,49,37,48,48,48,26,52,53,51,48,40,38,76,76,67,46,48,87,59,41,47,102,88,48,52,38,83,58,53,73,69,57,88,121